Protein AF-X1SYX2-F1 (afdb_monomer_lite)

Sequence (72 aa):
MKKIKTELQKVYQEILPIATKRIIEFKETWKKANDKELFIELAFCLLTPQSKAKNAWYAIEVLANSEVLFTG

pLDDT: mean 94.9, std 7.2, range [61.81, 98.38]

InterPro domains:
  IPR012092 8-oxoguanine DNA glycosylase/AP lyase Ogg [PF22175] (20-69)

Structure (mmCIF, N/CA/C/O backbone):
data_AF-X1SYX2-F1
#
_entry.id   AF-X1SYX2-F1
#
loop_
_atom_site.group_PDB
_atom_site.id
_atom_site.type_symbol
_atom_site.label_atom_id
_atom_site.label_alt_id
_atom_site.label_comp_id
_atom_site.label_asym_id
_atom_site.label_entity_id
_atom_site.label_seq_id
_atom_site.pdbx_PDB_ins_code
_atom_site.Cartn_x
_atom_site.Cartn_y
_atom_site.Cartn_z
_atom_site.occupancy
_atom_site.B_iso_or_equiv
_atom_site.auth_seq_id
_atom_site.auth_comp_id
_atom_site.auth_asym_id
_atom_site.auth_atom_id
_atom_site.pdbx_PDB_model_num
ATOM 1 N N . MET A 1 1 ? -26.075 -1.233 21.991 1.00 61.81 1 MET A N 1
ATOM 2 C CA . MET A 1 1 ? -26.218 -0.643 20.634 1.00 61.81 1 MET A CA 1
ATOM 3 C C . MET A 1 1 ? -26.069 0.882 20.597 1.00 61.81 1 MET A C 1
ATOM 5 O O . MET A 1 1 ? -25.239 1.344 19.828 1.00 61.81 1 MET A O 1
ATOM 9 N N . LYS A 1 2 ? -26.781 1.681 21.419 1.00 64.38 2 LYS A N 1
ATOM 10 C CA . LYS A 1 2 ? -26.651 3.164 21.417 1.00 64.38 2 LYS A CA 1
ATOM 11 C C . LYS A 1 2 ? -25.210 3.681 21.599 1.00 64.38 2 LYS A C 1
ATOM 13 O O . LYS A 1 2 ? -24.791 4.547 20.846 1.00 64.38 2 LYS A O 1
ATOM 18 N N . LYS A 1 3 ? -24.441 3.104 22.530 1.00 70.38 3 LYS A N 1
ATOM 19 C CA . LYS A 1 3 ? -23.056 3.520 22.834 1.00 70.38 3 LYS A CA 1
ATOM 20 C C . LYS A 1 3 ? -22.082 3.329 21.655 1.00 70.38 3 LYS A C 1
ATOM 22 O O . LYS A 1 3 ? -21.343 4.248 21.334 1.00 70.38 3 LYS A O 1
ATOM 27 N N . ILE A 1 4 ? -22.165 2.185 20.965 1.00 74.75 4 ILE A N 1
ATOM 28 C CA . ILE A 1 4 ? -21.346 1.864 19.777 1.00 74.75 4 ILE A CA 1
ATOM 29 C C . ILE A 1 4 ? -21.614 2.863 18.644 1.00 74.75 4 ILE A C 1
ATOM 31 O O . ILE A 1 4 ? -20.686 3.323 17.988 1.00 74.75 4 ILE A O 1
ATOM 35 N N . LYS A 1 5 ? -22.883 3.245 18.441 1.00 83.75 5 LYS A N 1
ATOM 36 C CA . LYS A 1 5 ? -23.262 4.239 17.427 1.00 83.75 5 LYS A CA 1
ATOM 37 C C . LYS A 1 5 ? -22.609 5.598 17.700 1.00 83.75 5 LYS A C 1
ATOM 39 O O . LYS A 1 5 ? -22.106 6.219 16.772 1.00 83.75 5 LYS A O 1
ATOM 44 N N . THR A 1 6 ? -22.595 6.039 18.956 1.00 91.06 6 THR A N 1
ATOM 45 C CA . THR A 1 6 ? -21.995 7.321 19.353 1.00 91.06 6 THR A CA 1
ATOM 46 C C . THR A 1 6 ? -20.471 7.314 19.224 1.00 91.06 6 THR A C 1
ATOM 48 O O . THR A 1 6 ? -19.898 8.280 18.730 1.00 91.06 6 THR A O 1
ATOM 51 N N . GLU A 1 7 ? -19.811 6.224 19.617 1.00 94.56 7 GLU A N 1
ATOM 52 C CA . GLU A 1 7 ? -18.356 6.075 19.492 1.00 94.56 7 GLU A CA 1
ATOM 53 C C . GLU A 1 7 ? -17.910 6.048 18.025 1.00 94.56 7 GLU A C 1
ATOM 55 O O . GLU A 1 7 ? -17.003 6.785 17.642 1.00 94.56 7 GLU A O 1
ATOM 60 N N . LEU A 1 8 ? -18.621 5.298 17.176 1.00 94.94 8 LEU A N 1
ATOM 61 C CA . LEU A 1 8 ? -18.363 5.273 15.737 1.00 94.94 8 LEU A CA 1
ATOM 62 C C . LEU A 1 8 ? -18.558 6.654 15.098 1.00 94.94 8 LEU A C 1
ATOM 64 O O . LEU A 1 8 ? -17.747 7.06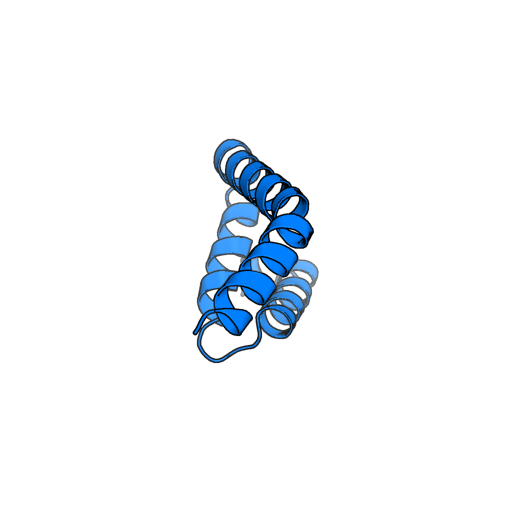0 14.273 1.00 94.94 8 LEU A O 1
ATOM 68 N N . GLN A 1 9 ? -19.606 7.391 15.484 1.00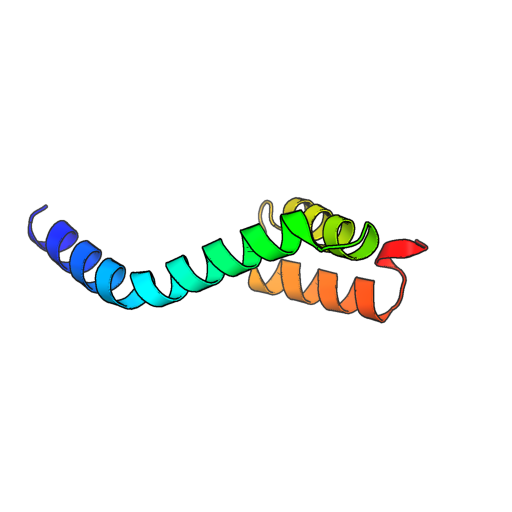 94.44 9 GLN A N 1
ATOM 69 C CA . GLN A 1 9 ? -19.835 8.754 14.994 1.00 94.44 9 GLN A CA 1
ATOM 70 C C . GLN A 1 9 ? -18.694 9.696 15.379 1.00 94.44 9 GLN A C 1
ATOM 72 O O . GLN A 1 9 ? -18.271 10.492 14.546 1.00 94.44 9 GLN A O 1
ATOM 77 N N . LYS A 1 10 ? -18.175 9.592 16.607 1.00 95.94 10 LYS A N 1
ATOM 78 C CA . LYS A 1 10 ? -17.040 10.401 17.058 1.00 95.94 10 LYS A CA 1
ATOM 79 C C . LYS A 1 10 ? -15.787 10.111 16.224 1.00 95.94 10 LYS A C 1
ATOM 81 O O . LYS A 1 10 ? -15.235 11.027 15.626 1.00 95.94 10 LYS A O 1
ATOM 86 N N . VAL A 1 11 ? -15.411 8.837 16.108 1.00 96.56 11 VAL A N 1
ATOM 87 C CA . VAL A 1 11 ? -14.245 8.405 15.317 1.00 96.56 11 VAL A CA 1
ATOM 88 C C . VAL A 1 11 ? -14.402 8.777 13.840 1.00 96.56 11 VAL A C 1
ATOM 90 O O . VAL A 1 11 ? -13.455 9.236 13.210 1.00 96.56 11 VAL A O 1
ATOM 93 N N . TYR A 1 12 ? -15.606 8.636 13.281 1.00 96.19 12 TYR A N 1
ATOM 94 C CA . TYR A 1 12 ? -15.889 9.047 11.908 1.00 96.19 12 TYR A CA 1
ATOM 95 C C . TYR A 1 12 ? -15.619 10.538 11.696 1.00 96.19 12 TYR A C 1
ATOM 97 O O . TYR A 1 12 ? -14.938 10.885 10.738 1.00 96.19 12 TYR A O 1
ATOM 105 N N . GLN A 1 13 ? -16.106 11.412 12.582 1.00 96.81 13 GLN A N 1
ATOM 106 C CA . GLN A 1 13 ? -15.871 12.856 12.458 1.00 96.81 13 GLN A CA 1
ATOM 107 C C . GLN A 1 13 ? -14.382 13.208 12.567 1.00 96.81 13 GLN A C 1
ATOM 109 O O . GLN A 1 13 ? -13.906 14.075 11.840 1.00 96.81 13 GLN A O 1
ATOM 114 N N . GLU A 1 14 ? -13.635 12.504 13.420 1.00 97.06 14 GLU A N 1
ATOM 115 C CA . GLU A 1 14 ? -12.187 12.686 13.572 1.00 97.06 14 GLU A CA 1
ATOM 116 C C . GLU A 1 14 ? -11.405 12.234 12.323 1.00 97.06 14 GLU A C 1
ATOM 118 O O . GLU A 1 14 ? -10.458 12.900 11.905 1.00 97.06 14 GLU A O 1
ATOM 123 N N . ILE A 1 15 ? -11.806 11.123 11.693 1.00 97.81 15 ILE A N 1
ATOM 124 C CA . ILE A 1 15 ? -11.093 10.534 10.547 1.00 97.81 15 ILE A CA 1
ATOM 125 C C . ILE A 1 15 ? -11.558 11.120 9.206 1.00 97.81 15 ILE A C 1
ATOM 127 O O . ILE A 1 15 ? -10.787 11.113 8.247 1.00 97.81 15 ILE A O 1
ATOM 131 N N . LEU A 1 16 ? -12.781 11.651 9.106 1.00 97.69 16 LEU A N 1
ATOM 132 C CA . LEU A 1 16 ? -13.377 12.122 7.851 1.00 97.69 16 LEU A CA 1
ATOM 133 C C . LEU A 1 16 ? -12.473 13.081 7.052 1.00 97.69 16 LEU A C 1
ATOM 135 O O . LEU A 1 16 ? -12.333 12.861 5.844 1.00 97.69 16 LEU A O 1
ATOM 139 N N . PRO A 1 17 ? -11.808 14.089 7.653 1.00 97.81 17 PRO A N 1
ATOM 140 C CA . PRO A 1 17 ? -10.892 14.955 6.909 1.00 97.81 17 PRO A CA 1
ATOM 141 C C . PRO A 1 17 ? -9.708 14.180 6.313 1.00 97.81 17 PRO A C 1
ATOM 143 O O . PRO A 1 17 ? -9.340 14.385 5.156 1.00 97.81 17 PRO A O 1
ATOM 146 N N . ILE A 1 18 ? -9.149 13.240 7.080 1.00 98.12 18 ILE A N 1
ATOM 147 C CA . ILE A 1 18 ? -8.009 12.406 6.678 1.00 98.12 18 ILE A CA 1
ATOM 148 C C . ILE A 1 18 ? -8.424 11.448 5.556 1.00 98.12 18 ILE A C 1
ATOM 150 O O . ILE A 1 18 ? -7.741 11.351 4.537 1.00 98.12 18 ILE A O 1
ATOM 154 N N . ALA A 1 19 ? -9.568 10.777 5.704 1.00 97.50 19 ALA A N 1
ATOM 155 C CA . ALA A 1 19 ? -10.1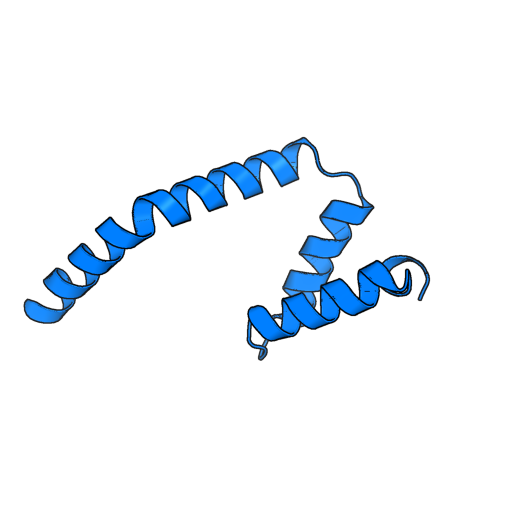08 9.873 4.694 1.00 97.50 19 ALA A CA 1
ATOM 156 C C . ALA A 1 19 ? -10.436 10.613 3.389 1.00 97.50 19 ALA A C 1
ATOM 158 O O . ALA A 1 19 ? -10.097 10.136 2.307 1.00 97.50 19 ALA A O 1
ATOM 159 N N . THR A 1 20 ? -11.028 11.807 3.484 1.00 98.31 20 THR A N 1
ATOM 160 C CA . THR A 1 20 ? -11.338 12.650 2.319 1.00 98.31 20 THR A CA 1
ATOM 161 C C . THR A 1 20 ? -10.064 13.044 1.577 1.00 98.31 20 THR A C 1
ATOM 163 O O . THR A 1 20 ? -10.003 12.909 0.355 1.00 98.31 20 THR A O 1
ATOM 166 N N . LYS A 1 21 ? -9.018 13.454 2.307 1.00 98.38 21 LYS A N 1
ATOM 167 C CA . LYS A 1 21 ? -7.703 13.751 1.728 1.00 98.38 21 LYS A CA 1
ATOM 168 C C . LYS A 1 21 ? -7.120 12.533 1.001 1.00 98.38 21 LYS A C 1
ATOM 170 O O . LYS A 1 21 ? -6.750 12.657 -0.162 1.00 98.38 21 LYS A O 1
ATOM 175 N N . ARG A 1 22 ? -7.121 11.348 1.627 1.00 97.94 22 ARG A N 1
ATOM 176 C CA . ARG A 1 22 ? -6.633 10.103 1.000 1.00 97.94 22 ARG A CA 1
ATOM 177 C C . ARG A 1 22 ? -7.406 9.733 -0.267 1.00 97.94 22 ARG A C 1
ATOM 179 O O . ARG A 1 22 ? -6.798 9.340 -1.253 1.00 97.94 22 ARG A O 1
ATOM 186 N N . ILE A 1 23 ? -8.730 9.900 -0.278 1.00 98.25 23 ILE A N 1
ATOM 187 C CA . ILE A 1 23 ? -9.552 9.652 -1.475 1.00 98.25 23 ILE A CA 1
ATOM 188 C C . ILE A 1 23 ? -9.160 10.587 -2.625 1.00 98.25 23 ILE A C 1
ATOM 190 O O . ILE A 1 23 ? -9.114 10.153 -3.775 1.00 98.25 23 ILE A O 1
ATOM 194 N N . ILE A 1 24 ? -8.897 11.864 -2.336 1.00 98.31 24 ILE A N 1
ATOM 195 C CA . ILE A 1 24 ? -8.435 12.819 -3.350 1.00 98.31 24 ILE A CA 1
ATOM 196 C C . ILE A 1 24 ? -7.069 12.388 -3.889 1.00 98.31 24 ILE A C 1
ATOM 198 O O . ILE A 1 24 ? -6.903 12.331 -5.102 1.00 98.31 24 ILE A O 1
ATOM 202 N N . GLU A 1 25 ? -6.134 12.017 -3.013 1.00 97.75 25 GLU A N 1
ATOM 203 C CA . GLU A 1 25 ? -4.810 11.520 -3.410 1.00 97.75 25 GLU A CA 1
ATOM 204 C C . GLU A 1 25 ? -4.919 10.302 -4.339 1.00 97.75 25 GLU A C 1
ATOM 206 O O . GLU A 1 25 ? -4.342 10.327 -5.420 1.00 97.75 25 GLU A O 1
ATOM 211 N N . PHE A 1 26 ? -5.744 9.300 -4.007 1.00 97.31 26 PHE A N 1
ATOM 212 C CA . PHE A 1 26 ? -5.957 8.133 -4.876 1.00 97.31 26 PHE A CA 1
ATOM 213 C C . PHE A 1 26 ? -6.508 8.503 -6.259 1.00 97.31 26 PHE A C 1
ATOM 215 O O . PHE A 1 26 ? -6.087 7.941 -7.271 1.00 97.31 26 PHE A O 1
ATOM 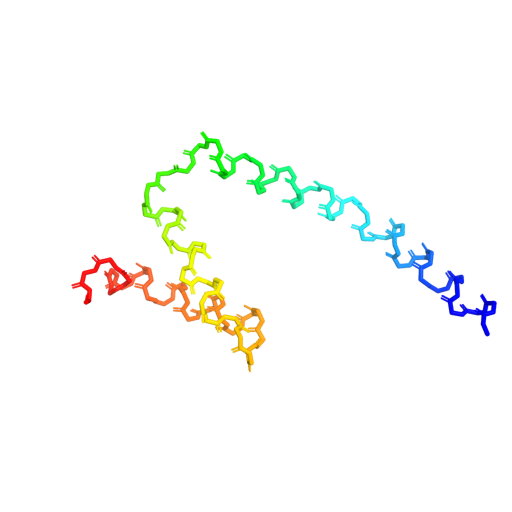222 N N . LYS A 1 27 ? -7.440 9.463 -6.326 1.00 97.88 27 LYS A N 1
ATOM 223 C CA . LYS A 1 27 ? -7.974 9.954 -7.607 1.00 97.88 27 LYS A CA 1
ATOM 224 C C . LYS A 1 27 ? -6.909 10.664 -8.433 1.00 97.88 27 LYS A C 1
ATOM 226 O O . LYS A 1 27 ? -6.943 10.571 -9.656 1.00 97.88 27 LYS A O 1
ATOM 231 N N . GLU A 1 28 ? -6.009 11.398 -7.791 1.00 97.62 28 GLU A N 1
ATOM 232 C CA . GLU A 1 28 ? -4.921 12.083 -8.483 1.00 97.62 28 GLU A CA 1
ATOM 233 C C . GLU A 1 28 ? -3.853 11.097 -8.960 1.00 97.62 28 GLU A C 1
ATOM 235 O O . GLU A 1 28 ? -3.437 11.214 -10.111 1.00 97.62 28 GLU A O 1
ATOM 240 N N . THR A 1 29 ? -3.507 10.078 -8.163 1.00 96.44 29 THR A N 1
ATOM 241 C CA . THR A 1 29 ? -2.657 8.958 -8.598 1.00 96.44 29 THR A CA 1
ATOM 242 C C . THR A 1 29 ? -3.239 8.303 -9.847 1.00 96.44 29 THR A C 1
ATOM 244 O O . THR A 1 29 ? -2.565 8.248 -10.864 1.00 96.44 29 THR A O 1
ATOM 247 N N . TRP A 1 30 ? -4.519 7.917 -9.847 1.00 96.44 30 TRP A N 1
ATOM 248 C CA . TRP A 1 30 ? -5.146 7.296 -11.025 1.00 96.44 30 TRP A CA 1
ATOM 249 C C . TRP A 1 30 ? -5.055 8.148 -12.304 1.00 96.44 30 TRP A C 1
ATOM 251 O O . TRP A 1 30 ? -4.937 7.615 -13.402 1.00 96.44 30 TRP A O 1
ATOM 261 N N . LYS A 1 31 ? -5.124 9.478 -12.181 1.00 97.69 31 LYS A N 1
ATOM 262 C CA . LYS A 1 31 ? -5.085 10.389 -13.335 1.00 97.69 31 LYS A CA 1
ATOM 263 C C . LYS A 1 31 ? -3.675 10.700 -13.836 1.00 97.69 31 LYS A C 1
ATOM 265 O O . LYS A 1 31 ? -3.544 11.105 -14.987 1.00 97.69 31 LYS A O 1
ATOM 270 N N . LYS A 1 32 ? -2.670 10.660 -12.957 1.00 98.00 32 LYS A N 1
ATOM 271 C CA . LYS A 1 32 ? -1.344 11.257 -13.206 1.00 98.00 32 LYS A CA 1
ATOM 272 C C . LYS A 1 32 ? -0.185 10.275 -13.098 1.00 98.00 32 LYS A C 1
ATOM 274 O O . LYS A 1 32 ? 0.888 10.594 -13.600 1.00 98.00 32 LYS A O 1
ATOM 279 N N . ALA A 1 33 ? -0.383 9.143 -12.430 1.00 97.56 33 ALA A N 1
ATOM 280 C CA . ALA A 1 33 ? 0.664 8.163 -12.205 1.00 97.56 33 ALA A CA 1
ATOM 281 C C . ALA A 1 33 ? 1.128 7.544 -13.523 1.00 97.56 33 ALA A C 1
ATOM 283 O O . ALA A 1 33 ? 0.324 7.249 -14.409 1.00 97.56 33 ALA A O 1
ATOM 284 N N . ASN A 1 34 ? 2.432 7.327 -13.626 1.00 97.81 34 ASN A N 1
ATOM 285 C CA . ASN A 1 34 ? 3.015 6.511 -14.680 1.00 97.81 34 ASN A CA 1
ATOM 286 C C . ASN A 1 34 ? 2.899 5.008 -14.353 1.00 97.81 34 ASN A C 1
ATOM 288 O O . ASN A 1 34 ? 2.504 4.618 -13.253 1.00 97.81 34 ASN A O 1
ATOM 292 N N . ASP A 1 35 ? 3.296 4.154 -15.296 1.00 97.38 35 ASP A N 1
ATOM 293 C CA . ASP A 1 35 ? 3.190 2.698 -15.145 1.00 97.38 35 ASP A CA 1
ATOM 294 C C . ASP A 1 35 ? 3.967 2.149 -13.939 1.00 97.38 35 ASP A C 1
ATOM 296 O O . ASP A 1 35 ? 3.472 1.247 -13.265 1.00 97.38 35 ASP A O 1
ATOM 300 N N . LYS A 1 36 ? 5.14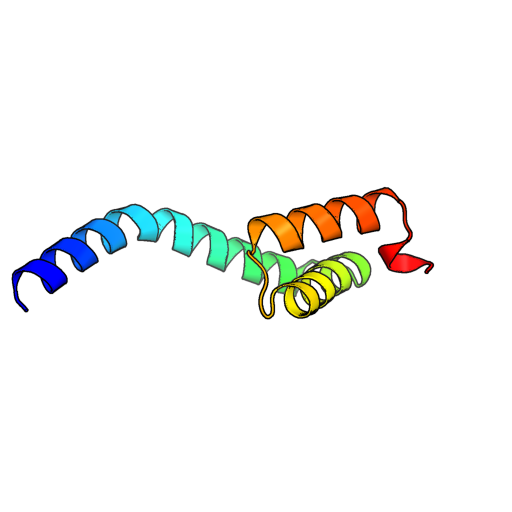8 2.701 -13.611 1.00 96.31 36 LYS A N 1
ATOM 301 C CA . LYS A 1 36 ? 5.909 2.280 -12.419 1.00 96.31 36 LYS A CA 1
ATOM 302 C C . LYS A 1 36 ? 5.153 2.621 -11.134 1.00 96.31 36 LYS A C 1
ATOM 304 O O . LYS A 1 36 ? 5.089 1.798 -10.225 1.00 96.31 36 LYS A O 1
ATOM 309 N N . GLU A 1 37 ? 4.565 3.811 -11.061 1.00 97.06 37 GLU A N 1
ATOM 310 C CA . GLU A 1 37 ? 3.772 4.251 -9.907 1.00 97.06 37 GLU A CA 1
ATOM 311 C C . GLU A 1 37 ? 2.492 3.415 -9.741 1.00 97.06 37 GLU A C 1
ATOM 313 O O . GLU A 1 37 ? 2.163 3.003 -8.630 1.00 97.06 37 GLU A O 1
ATOM 318 N N . LEU A 1 38 ? 1.800 3.083 -10.836 1.00 97.56 38 LEU A N 1
ATOM 319 C CA . LEU A 1 38 ? 0.645 2.177 -10.797 1.00 97.56 38 LEU A CA 1
ATOM 320 C C . LEU A 1 38 ? 1.047 0.744 -10.421 1.00 97.56 38 LEU A C 1
ATOM 322 O O . LEU A 1 38 ? 0.324 0.069 -9.684 1.00 97.56 38 LEU A O 1
ATOM 326 N N . PHE A 1 39 ? 2.208 0.282 -10.888 1.00 97.38 39 PHE A N 1
ATOM 327 C CA . PHE A 1 39 ? 2.735 -1.036 -10.548 1.00 97.38 39 PHE A CA 1
ATOM 328 C C . PHE A 1 39 ? 3.067 -1.159 -9.055 1.00 97.38 39 PHE A C 1
ATOM 330 O O . PHE A 1 39 ? 2.774 -2.192 -8.456 1.00 97.38 39 PHE A O 1
ATOM 337 N N . ILE A 1 40 ? 3.599 -0.101 -8.430 1.00 97.75 40 ILE A N 1
ATOM 338 C CA . ILE A 1 40 ? 3.809 -0.033 -6.973 1.00 97.75 40 ILE A CA 1
ATOM 339 C C . ILE A 1 40 ? 2.493 -0.281 -6.219 1.00 97.75 40 ILE A C 1
ATOM 341 O O . ILE A 1 40 ? 2.458 -1.110 -5.308 1.00 97.75 40 ILE A O 1
ATOM 345 N N . GLU A 1 41 ? 1.402 0.388 -6.604 1.00 97.56 41 GLU A N 1
ATOM 346 C CA . GLU A 1 41 ? 0.090 0.231 -5.954 1.00 97.56 41 GLU A CA 1
ATOM 347 C C . GLU A 1 41 ? -0.502 -1.171 -6.169 1.00 97.56 41 GLU A C 1
ATOM 349 O O . GLU A 1 41 ? -1.068 -1.768 -5.248 1.00 97.56 41 GLU A O 1
ATOM 354 N N . LEU A 1 42 ? -0.330 -1.742 -7.366 1.00 97.31 42 LEU A N 1
ATOM 355 C CA . LEU A 1 42 ? -0.726 -3.121 -7.655 1.00 97.31 42 LEU A CA 1
ATOM 356 C C . LEU A 1 42 ? 0.051 -4.116 -6.784 1.00 97.31 42 LEU A C 1
ATOM 358 O O . LEU A 1 42 ? -0.550 -4.982 -6.147 1.00 97.31 42 LEU A O 1
ATOM 362 N N . ALA A 1 43 ? 1.375 -3.982 -6.728 1.00 97.50 43 ALA A N 1
ATOM 363 C CA . ALA A 1 43 ? 2.230 -4.832 -5.913 1.00 97.50 43 ALA A CA 1
ATOM 364 C C . ALA A 1 43 ? 1.884 -4.699 -4.422 1.00 97.50 43 ALA A C 1
ATOM 366 O O . ALA A 1 43 ? 1.781 -5.705 -3.720 1.00 97.50 43 ALA A O 1
ATOM 367 N N . PHE A 1 44 ? 1.605 -3.483 -3.943 1.00 97.88 44 PHE A N 1
ATOM 368 C CA . PHE A 1 44 ? 1.093 -3.264 -2.593 1.00 97.88 44 PHE A CA 1
ATOM 369 C C . PHE A 1 44 ? -0.206 -4.047 -2.356 1.00 97.88 44 PHE A C 1
ATOM 371 O O . PHE A 1 44 ? -0.299 -4.811 -1.393 1.00 97.88 44 PHE A O 1
ATOM 378 N N . CYS A 1 45 ? -1.181 -3.947 -3.262 1.00 97.25 45 CYS A N 1
ATOM 379 C CA . CYS A 1 45 ? -2.429 -4.706 -3.170 1.00 97.25 45 CYS A CA 1
ATOM 380 C C . CYS A 1 45 ? -2.196 -6.223 -3.138 1.00 97.25 45 CYS A C 1
ATOM 382 O O . CYS A 1 45 ? -2.897 -6.911 -2.404 1.00 97.25 45 CYS A O 1
ATOM 384 N N . LEU A 1 46 ? -1.204 -6.740 -3.866 1.00 96.75 46 LEU A N 1
ATOM 385 C CA . LEU A 1 46 ? -0.849 -8.164 -3.877 1.00 96.75 46 LEU A CA 1
ATOM 386 C C . LEU A 1 46 ? -0.136 -8.634 -2.601 1.00 96.75 46 LEU A C 1
ATOM 388 O O . LEU A 1 46 ? -0.264 -9.801 -2.240 1.00 96.75 46 LEU A O 1
ATOM 392 N N . LEU A 1 47 ? 0.587 -7.748 -1.906 1.00 96.12 47 LEU A N 1
ATOM 393 C CA . LEU A 1 47 ? 1.308 -8.069 -0.666 1.00 96.12 47 LEU A CA 1
ATOM 394 C C . LEU A 1 47 ? 0.483 -7.846 0.609 1.00 96.12 47 LEU A C 1
ATOM 396 O O . LEU A 1 47 ? 0.853 -8.320 1.684 1.00 96.12 47 LEU A O 1
ATOM 400 N N . THR A 1 48 ? -0.630 -7.119 0.519 1.00 97.06 48 THR A N 1
ATOM 401 C CA . THR A 1 48 ? -1.525 -6.871 1.661 1.00 97.06 48 THR A CA 1
ATOM 402 C C . THR A 1 48 ? -2.403 -8.046 2.120 1.00 97.06 48 THR A C 1
ATOM 404 O O . THR A 1 48 ? -2.770 -8.034 3.301 1.00 97.06 48 THR A O 1
ATOM 407 N N . PRO A 1 49 ? -2.740 -9.077 1.313 1.00 97.06 49 PRO A N 1
ATOM 408 C CA . PRO A 1 49 ? -3.462 -10.241 1.807 1.00 97.06 49 PRO A CA 1
ATOM 409 C C . PRO A 1 49 ? -2.701 -10.888 2.965 1.00 97.06 49 PRO A C 1
ATOM 411 O O . PRO A 1 49 ? -1.504 -11.143 2.874 1.00 97.06 49 PRO A O 1
ATOM 414 N N . GLN A 1 50 ? -3.405 -11.121 4.077 1.00 91.44 50 GLN A N 1
ATOM 415 C CA . GLN A 1 50 ? -2.860 -11.711 5.312 1.00 91.44 50 GLN A CA 1
ATOM 416 C C . GLN A 1 50 ? -1.680 -10.941 5.950 1.00 91.44 50 GLN A C 1
ATOM 418 O O . GLN A 1 50 ? -1.075 -11.425 6.905 1.00 91.44 50 GLN A O 1
ATOM 423 N N . SER A 1 51 ? -1.415 -9.707 5.505 1.00 93.69 51 SER A N 1
ATOM 424 C CA . SER A 1 51 ? -0.358 -8.833 6.019 1.00 93.69 51 SER A CA 1
ATOM 425 C C . SER A 1 51 ? -0.928 -7.544 6.605 1.00 93.69 51 SER A C 1
ATOM 427 O O . SER A 1 51 ? -1.982 -7.045 6.211 1.00 93.69 51 SER A O 1
ATOM 429 N N . LYS A 1 52 ? -0.203 -6.934 7.548 1.00 96.44 52 LYS A N 1
ATOM 430 C CA . LYS A 1 52 ? -0.503 -5.557 7.964 1.00 96.44 52 LYS A CA 1
ATOM 431 C C . LYS A 1 52 ? -0.103 -4.612 6.834 1.00 96.44 52 LYS A C 1
ATOM 433 O O . LYS A 1 52 ? 1.037 -4.679 6.383 1.00 96.44 52 LYS A O 1
ATOM 438 N N . ALA A 1 53 ? -0.975 -3.668 6.474 1.00 95.81 53 ALA A N 1
ATOM 439 C CA . ALA A 1 53 ? -0.690 -2.651 5.454 1.00 95.81 53 ALA A CA 1
ATOM 440 C C . ALA A 1 53 ? 0.666 -1.949 5.667 1.00 95.81 53 ALA A C 1
ATOM 442 O O . ALA A 1 53 ? 1.413 -1.758 4.719 1.00 95.81 53 ALA A O 1
ATOM 443 N N . LYS A 1 54 ? 1.037 -1.652 6.921 1.00 97.25 54 LYS A N 1
ATOM 444 C CA . LYS A 1 54 ? 2.343 -1.056 7.258 1.00 97.25 54 LYS A CA 1
ATOM 445 C C . LYS A 1 54 ? 3.536 -1.933 6.861 1.00 97.25 54 LYS A C 1
ATOM 447 O O . LYS A 1 54 ? 4.533 -1.413 6.380 1.00 97.25 54 LYS A O 1
ATOM 452 N N . ASN A 1 55 ? 3.433 -3.246 7.056 1.00 97.19 55 ASN A N 1
ATOM 453 C CA . ASN A 1 55 ? 4.511 -4.178 6.727 1.00 97.19 55 ASN A CA 1
ATOM 454 C C . ASN A 1 55 ? 4.594 -4.401 5.213 1.00 97.19 55 ASN A C 1
ATOM 456 O O . ASN A 1 55 ? 5.689 -4.428 4.667 1.00 97.19 55 ASN A O 1
ATOM 460 N N . ALA A 1 56 ? 3.440 -4.525 4.546 1.00 97.69 56 ALA A N 1
ATOM 461 C CA . ALA A 1 56 ? 3.382 -4.630 3.091 1.00 97.69 56 ALA A CA 1
ATOM 462 C C . ALA A 1 56 ? 3.974 -3.378 2.426 1.00 97.69 56 ALA A C 1
ATOM 464 O O . ALA A 1 56 ? 4.787 -3.498 1.518 1.00 97.69 56 ALA A O 1
ATOM 465 N N . TRP A 1 57 ? 3.640 -2.187 2.933 1.00 98.06 57 TRP A N 1
ATOM 466 C CA . TRP A 1 57 ? 4.206 -0.932 2.441 1.00 98.06 57 TRP A CA 1
ATOM 467 C C . TRP A 1 57 ? 5.725 -0.872 2.625 1.00 98.06 57 TRP A C 1
ATOM 469 O O . TRP A 1 57 ? 6.437 -0.591 1.670 1.00 98.06 57 TRP A O 1
ATOM 479 N N . TYR A 1 58 ? 6.231 -1.232 3.809 1.00 97.94 58 TYR A N 1
ATOM 480 C CA . TYR A 1 58 ? 7.675 -1.288 4.054 1.00 97.94 58 TYR A CA 1
ATOM 481 C C . TYR A 1 58 ? 8.402 -2.224 3.072 1.00 97.94 58 TYR A C 1
ATOM 483 O O . TYR A 1 58 ? 9.457 -1.877 2.549 1.00 97.94 58 TYR A O 1
ATOM 491 N N . ALA A 1 59 ? 7.832 -3.397 2.778 1.00 97.38 59 ALA A N 1
ATOM 492 C CA . ALA A 1 59 ? 8.401 -4.313 1.790 1.00 97.38 59 ALA A CA 1
ATOM 493 C C . ALA A 1 59 ? 8.426 -3.697 0.380 1.00 97.38 59 ALA A C 1
ATOM 495 O O . ALA A 1 59 ? 9.436 -3.799 -0.313 1.00 97.38 59 ALA A O 1
ATOM 496 N N . ILE A 1 60 ? 7.349 -3.016 -0.022 1.00 97.81 60 ILE A N 1
ATOM 497 C CA . ILE A 1 60 ? 7.281 -2.290 -1.296 1.00 97.81 60 ILE A CA 1
ATOM 498 C C . ILE A 1 60 ? 8.346 -1.194 -1.374 1.00 97.81 60 ILE A C 1
ATOM 500 O O . ILE A 1 60 ? 9.031 -1.107 -2.389 1.00 97.81 60 ILE A O 1
ATOM 504 N N . GLU A 1 61 ? 8.545 -0.410 -0.312 1.00 98.06 61 GLU A N 1
ATOM 505 C CA . GLU A 1 61 ? 9.588 0.624 -0.265 1.00 98.06 61 GLU A CA 1
ATOM 506 C C . GLU A 1 61 ? 10.987 0.024 -0.455 1.00 98.06 61 GLU A C 1
ATOM 508 O O . GLU A 1 61 ? 11.783 0.546 -1.234 1.00 98.06 61 GLU A O 1
ATOM 513 N N . VAL A 1 62 ? 11.286 -1.101 0.202 1.00 98.06 62 VAL A N 1
ATOM 514 C CA . VAL A 1 62 ? 12.571 -1.802 0.040 1.00 98.06 62 VAL A CA 1
ATOM 515 C C . VAL A 1 62 ? 12.760 -2.307 -1.397 1.00 98.06 62 VAL A C 1
ATOM 517 O O . VAL A 1 62 ? 13.837 -2.138 -1.972 1.00 98.06 62 VAL A O 1
ATOM 520 N N . LEU A 1 63 ? 11.726 -2.899 -2.001 1.00 97.44 63 LEU A N 1
ATOM 521 C CA . LEU A 1 63 ? 11.790 -3.438 -3.365 1.00 97.44 63 LEU A CA 1
ATOM 522 C C . LEU A 1 63 ? 11.888 -2.336 -4.430 1.00 97.44 63 LEU A C 1
ATOM 524 O O . LEU A 1 63 ? 12.635 -2.485 -5.395 1.00 97.44 63 LEU A O 1
ATOM 528 N N . ALA A 1 64 ? 11.161 -1.230 -4.261 1.00 96.81 64 ALA A N 1
ATOM 529 C CA . ALA A 1 64 ? 11.209 -0.089 -5.169 1.00 96.81 64 ALA A CA 1
ATOM 530 C C . ALA A 1 64 ? 12.571 0.619 -5.102 1.00 96.81 64 ALA A C 1
ATOM 532 O O . ALA A 1 64 ? 13.188 0.852 -6.136 1.00 96.81 64 ALA A O 1
ATOM 533 N N . ASN A 1 65 ? 13.090 0.878 -3.894 1.00 97.12 65 ASN A N 1
ATOM 534 C CA . ASN A 1 65 ? 14.384 1.549 -3.698 1.00 97.12 65 ASN A CA 1
ATOM 535 C C . ASN A 1 65 ? 15.585 0.721 -4.183 1.00 97.12 65 ASN A C 1
ATOM 537 O O . ASN A 1 65 ? 16.650 1.277 -4.439 1.00 97.12 65 ASN A O 1
ATOM 541 N N . SER A 1 66 ? 15.432 -0.601 -4.283 1.00 96.81 66 SER A N 1
ATOM 542 C CA . SER A 1 66 ? 16.458 -1.506 -4.815 1.00 96.81 66 SER A CA 1
ATOM 543 C C . SER A 1 66 ? 16.299 -1.798 -6.312 1.00 96.81 66 SER A C 1
ATOM 545 O O . SER A 1 66 ? 17.055 -2.607 -6.839 1.00 96.81 66 SER A O 1
ATOM 547 N N . GLU A 1 67 ? 15.321 -1.185 -6.993 1.00 95.00 67 GLU A N 1
ATOM 548 C CA . GLU A 1 67 ? 14.903 -1.465 -8.382 1.00 95.00 67 GLU A CA 1
ATOM 549 C C . GLU A 1 67 ? 14.454 -2.919 -8.654 1.00 95.00 67 GLU A C 1
ATOM 551 O O . GLU A 1 67 ? 13.980 -3.222 -9.753 1.00 95.00 67 GLU A O 1
ATOM 556 N N . VAL A 1 68 ? 14.513 -3.819 -7.663 1.00 97.06 68 VAL A N 1
ATOM 557 C CA . VAL A 1 68 ? 14.082 -5.224 -7.773 1.00 97.06 68 VAL A CA 1
ATOM 558 C C . VAL A 1 68 ? 12.600 -5.311 -8.118 1.00 97.06 68 VAL A C 1
ATOM 560 O O . VAL A 1 68 ? 12.203 -6.188 -8.877 1.00 97.06 68 VAL A O 1
ATOM 563 N N . LEU A 1 69 ? 11.787 -4.364 -7.638 1.00 97.06 69 LEU A N 1
ATOM 564 C CA . LEU A 1 69 ? 10.368 -4.308 -7.985 1.00 97.06 69 LEU A CA 1
ATOM 565 C C . LEU A 1 69 ? 10.127 -4.212 -9.502 1.00 97.06 69 LEU A C 1
ATOM 567 O O . LEU A 1 69 ? 9.094 -4.669 -9.974 1.00 97.06 69 LEU A O 1
ATOM 571 N N . PHE A 1 70 ? 11.058 -3.625 -10.259 1.00 96.38 70 PHE A N 1
ATOM 572 C CA . PHE A 1 70 ? 10.892 -3.360 -11.693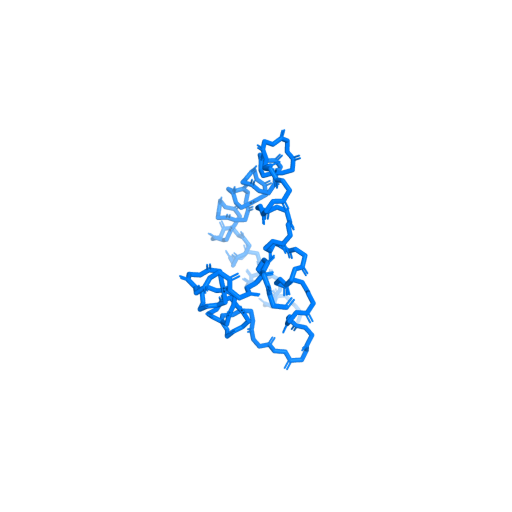 1.00 96.38 70 PHE A CA 1
ATOM 573 C C . PHE A 1 70 ? 11.770 -4.229 -12.596 1.00 96.38 70 PHE A C 1
ATOM 575 O O . PHE A 1 70 ? 11.559 -4.244 -13.806 1.00 96.38 70 PHE A O 1
ATOM 582 N N . THR A 1 71 ? 12.784 -4.887 -12.034 1.00 95.50 71 THR A N 1
ATOM 583 C CA . THR A 1 71 ? 13.832 -5.593 -12.794 1.00 95.50 71 THR A CA 1
ATOM 584 C C . THR A 1 71 ? 14.015 -7.055 -12.397 1.00 95.50 71 THR A C 1
ATOM 586 O O . THR A 1 71 ? 14.790 -7.754 -13.050 1.00 95.50 71 THR A O 1
ATOM 589 N N . GLY A 1 72 ? 13.346 -7.484 -11.323 1.00 81.75 72 GLY A N 1
ATOM 590 C CA . GLY A 1 72 ? 13.416 -8.839 -10.776 1.00 81.75 72 GLY A CA 1
ATOM 591 C C . GLY A 1 72 ? 12.639 -9.886 -11.559 1.00 81.75 72 GLY A C 1
ATOM 592 O O . GLY A 1 72 ? 11.752 -9.519 -12.362 1.00 81.75 72 GLY A O 1
#

Secondary structure (DSSP, 8-state):
-HHHHHHHHHHHHHHHHHHHHHHHHHHHHHHH--HHHHHHHHHHHHH-TTS-HHHHHHHHHHHHHTSHHHH-

Radius of gyration: 16.58 Å; chains: 1; bounding box: 43×27×38 Å

Organism: NCBI:txid412755

Foldseek 3Di:
DVVVVVVVVVVCVVCVVVVVVVVVVVVCCVVPPDPVSVLLVVQLVVQPVVDDSVVSNVVSVVCVVVVVSPVD